Protein AF-G7KEI0-F1 (afdb_monomer)

Nearest PDB structure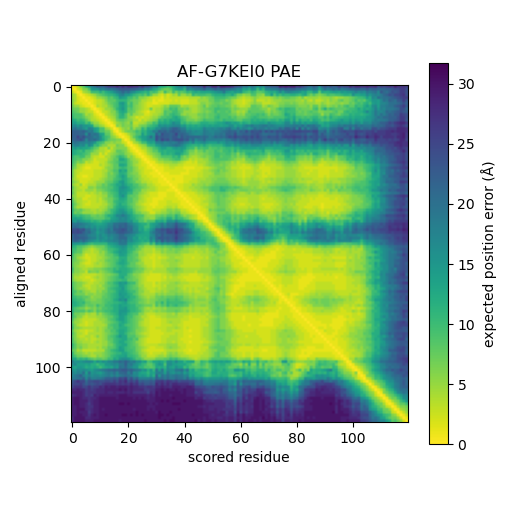s (foldseek):
  1vz3-assembly1_A  TM=4.239E-01  e=2.512E+00  Sus scrofa
  5d06-assembly2_B  TM=6.527E-01  e=6.065E+00  Nakaseomyces glabratus CBS 138
  1ozb-assembly1_A  TM=4.074E-01  e=6.065E+00  Haemophilus influenzae
  1o6g-assembly1_A  TM=4.279E-01  e=2.964E+00  Sus scrofa

Foldseek 3Di:
DQQKDKDKDWDWDWDQDPPRDTDIDTWIWIWMARPVVRDIFTATADCVLVPCVVPPQWDWDFDQDPNFTKIWIQRNVFCWIWIWTAPDTNYNVRTDTDDIDDPPPPPPPPPPDPPPDPDD

Organism: Medicago truncatula (NCBI:txid3880)

Secondary structure (DSSP, 8-state):
--SEEEEEEEEEEEEEPSSS-EEEEEEEEEEEEETTTTEEEEEEPPGGGGGGTTSTTEEEEEEEETTEEEEEEEETTTTEEEEEEESSTT-GGGEEEEEEE---TT-----------S--

pLDDT: mean 76.64, std 15.08, range [42.53, 93.69]

Mean predicted aligned error: 11.16 Å

Structure (mmCIF, N/CA/C/O backbone):
data_AF-G7KEI0-F1
#
_entry.id   AF-G7KEI0-F1
#
loop_
_atom_site.group_PDB
_atom_site.id
_atom_site.type_symbol
_atom_site.label_atom_id
_atom_site.label_alt_id
_atom_site.label_comp_id
_atom_site.label_asym_id
_atom_site.label_entity_id
_atom_site.label_seq_id
_atom_site.pdbx_PDB_ins_code
_atom_site.Cartn_x
_atom_site.Cartn_y
_atom_site.Cartn_z
_atom_site.occupancy
_atom_site.B_iso_or_equiv
_atom_site.auth_seq_id
_atom_site.auth_comp_id
_atom_site.auth_asym_id
_atom_site.auth_atom_id
_atom_site.pdbx_PDB_model_num
ATOM 1 N N . MET A 1 1 ? -16.281 -5.177 1.896 1.00 55.09 1 MET A N 1
ATOM 2 C CA . MET A 1 1 ? -15.642 -3.855 2.036 1.00 55.09 1 MET A CA 1
ATOM 3 C C . MET A 1 1 ? -15.767 -3.486 3.495 1.00 55.09 1 MET A C 1
ATOM 5 O O . MET A 1 1 ? -16.860 -3.586 4.031 1.00 55.09 1 MET A O 1
ATOM 9 N N . ASP A 1 2 ? -14.642 -3.202 4.127 1.00 67.62 2 ASP A N 1
ATOM 10 C CA . ASP A 1 2 ? -14.426 -2.953 5.561 1.00 67.62 2 ASP A CA 1
ATOM 11 C C . ASP A 1 2 ? -14.950 -1.594 6.054 1.00 67.62 2 ASP A C 1
ATOM 13 O O . ASP A 1 2 ? -14.797 -1.268 7.224 1.00 67.62 2 ASP A O 1
ATOM 17 N N . GLY A 1 3 ? -15.603 -0.814 5.187 1.00 78.75 3 GLY A N 1
ATOM 18 C CA . GLY A 1 3 ? -16.127 0.499 5.554 1.00 78.75 3 GLY A CA 1
ATOM 19 C C . GLY A 1 3 ? -15.027 1.538 5.748 1.00 78.75 3 GLY A C 1
ATOM 20 O O . GLY A 1 3 ? -15.259 2.509 6.457 1.00 78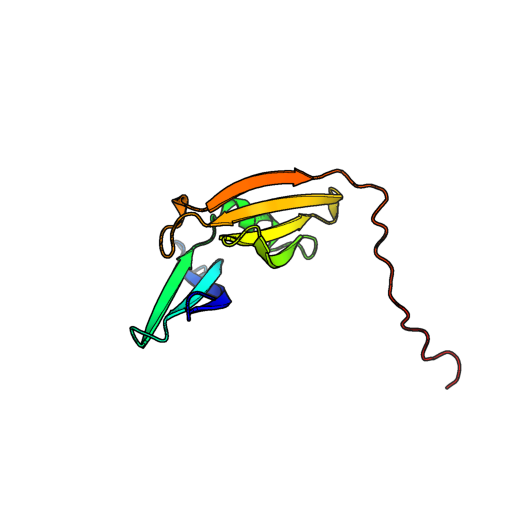.75 3 GLY A O 1
ATOM 21 N N . VAL A 1 4 ? -13.854 1.344 5.133 1.00 83.56 4 VAL A N 1
ATOM 22 C CA . VAL A 1 4 ? -12.728 2.282 5.171 1.00 83.56 4 VAL A CA 1
ATOM 23 C C . VAL A 1 4 ? -12.401 2.732 3.745 1.00 83.56 4 VAL A C 1
ATOM 25 O O . VAL A 1 4 ? -12.363 1.934 2.806 1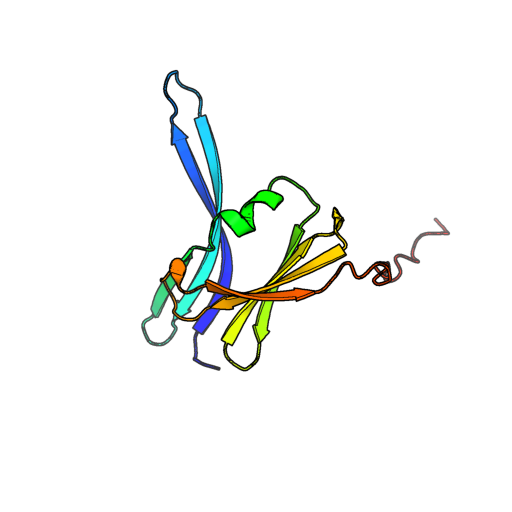.00 83.56 4 VAL A O 1
ATOM 28 N N . SER A 1 5 ? -12.198 4.036 3.555 1.00 87.00 5 SER A N 1
ATOM 29 C CA . SER A 1 5 ? -11.730 4.586 2.274 1.00 87.00 5 SER A CA 1
ATOM 30 C C . SER A 1 5 ? -10.228 4.805 2.325 1.00 87.00 5 SER A C 1
ATOM 32 O O . SER A 1 5 ? -9.733 5.381 3.288 1.00 87.00 5 SER A O 1
ATOM 34 N N . HIS A 1 6 ? -9.513 4.402 1.273 1.00 88.25 6 HIS A N 1
ATOM 35 C CA . HIS A 1 6 ? -8.054 4.474 1.214 1.00 88.25 6 HIS A CA 1
ATOM 36 C C . HIS A 1 6 ? -7.574 5.237 -0.017 1.00 88.25 6 HIS A C 1
ATOM 38 O O . HIS A 1 6 ? -8.019 4.982 -1.138 1.00 88.25 6 HIS A O 1
ATOM 44 N N . TRP A 1 7 ? -6.608 6.127 0.172 1.00 89.00 7 TRP A N 1
ATOM 45 C CA . TRP A 1 7 ? -5.897 6.794 -0.910 1.00 89.00 7 TRP A CA 1
ATOM 46 C C . TRP A 1 7 ? -4.440 7.018 -0.525 1.00 89.00 7 TRP A C 1
ATOM 48 O O . TRP A 1 7 ? -4.046 7.010 0.637 1.00 89.00 7 TRP A O 1
ATOM 58 N N . TRP A 1 8 ? -3.605 7.206 -1.531 1.00 84.12 8 TRP A N 1
ATOM 59 C CA . TRP A 1 8 ? -2.202 7.528 -1.340 1.00 84.12 8 TRP A CA 1
ATOM 60 C C . TRP A 1 8 ? -2.030 9.045 -1.247 1.00 84.12 8 TRP A C 1
ATOM 62 O O . TRP A 1 8 ? -2.733 9.805 -1.915 1.00 84.12 8 TRP A O 1
ATOM 72 N N . TRP A 1 9 ? -1.098 9.482 -0.407 1.00 82.19 9 TRP A N 1
ATOM 73 C CA . TRP A 1 9 ? -0.796 10.888 -0.161 1.00 82.19 9 TRP A CA 1
ATOM 74 C C . TRP A 1 9 ? 0.718 11.103 -0.073 1.00 82.19 9 TRP A C 1
ATOM 76 O O . TRP A 1 9 ? 1.456 10.224 0.379 1.00 82.19 9 TRP A O 1
ATOM 86 N N . TRP A 1 10 ? 1.177 12.276 -0.508 1.00 78.38 10 TRP A N 1
ATOM 87 C CA . TRP A 1 10 ? 2.559 12.715 -0.335 1.00 78.38 10 TRP A CA 1
ATOM 88 C C . TRP A 1 10 ? 2.700 13.496 0.969 1.00 78.38 10 TRP A C 1
ATOM 90 O O . TRP A 1 10 ? 2.276 14.644 1.064 1.00 78.38 10 TRP A O 1
ATOM 100 N N . ASP A 1 11 ? 3.333 12.884 1.961 1.00 78.31 11 ASP A N 1
ATOM 101 C CA . ASP A 1 11 ? 3.777 13.572 3.167 1.00 78.31 11 ASP A CA 1
ATOM 102 C C . ASP A 1 11 ? 5.083 14.324 2.870 1.00 78.31 11 ASP A C 1
ATOM 104 O O . ASP A 1 11 ? 6.119 13.721 2.569 1.00 78.31 11 ASP A O 1
ATOM 108 N N . ILE A 1 12 ? 5.016 15.655 2.896 1.00 77.00 12 ILE A N 1
ATOM 109 C CA . ILE A 1 12 ? 6.139 16.548 2.603 1.00 77.00 12 ILE A CA 1
ATOM 110 C C . ILE A 1 12 ? 6.658 17.085 3.930 1.00 77.00 12 ILE A C 1
ATOM 112 O O . ILE A 1 12 ? 6.004 17.909 4.568 1.00 77.00 12 ILE A O 1
ATOM 116 N N . LYS A 1 13 ? 7.860 16.659 4.330 1.00 75.25 13 LYS A N 1
ATOM 117 C CA . LYS A 1 13 ? 8.517 17.175 5.537 1.00 75.25 13 LYS A CA 1
ATOM 118 C C . LYS A 1 13 ? 9.687 18.068 5.162 1.00 75.25 13 LYS A C 1
ATOM 120 O O . LYS A 1 13 ? 10.622 17.629 4.488 1.00 75.25 13 LYS A O 1
ATOM 125 N N . GLU A 1 14 ? 9.632 19.312 5.625 1.00 72.25 14 GLU A N 1
ATOM 126 C CA . GLU A 1 14 ? 10.768 20.227 5.607 1.00 72.25 14 GLU A CA 1
ATOM 127 C C . GLU A 1 14 ? 11.759 19.808 6.698 1.00 72.25 14 GLU A C 1
ATOM 129 O O . GLU A 1 14 ? 11.433 19.774 7.884 1.00 72.25 14 GLU A O 1
ATOM 134 N N . THR A 1 15 ? 12.978 19.476 6.293 1.00 66.88 15 THR A N 1
ATOM 135 C CA . THR A 1 15 ? 14.090 19.189 7.193 1.00 66.88 15 THR A CA 1
ATOM 136 C C . THR A 1 15 ? 15.131 20.294 7.064 1.00 66.88 15 THR A C 1
ATOM 138 O O . THR A 1 15 ? 15.740 20.488 6.006 1.00 66.88 15 THR A O 1
ATOM 141 N N . ASN A 1 16 ? 15.345 21.030 8.156 1.00 68.06 16 ASN A N 1
ATOM 142 C CA . ASN A 1 16 ? 16.422 22.010 8.252 1.00 68.06 16 ASN A CA 1
ATOM 143 C C . ASN A 1 16 ? 17.744 21.277 8.490 1.00 68.06 16 ASN A C 1
ATOM 145 O O . ASN A 1 16 ? 17.896 20.574 9.489 1.00 68.06 16 ASN A O 1
ATOM 149 N N . THR A 1 17 ? 18.696 21.435 7.573 1.00 66.94 17 THR A N 1
ATOM 150 C CA . THR A 1 17 ? 20.065 20.929 7.750 1.00 66.94 17 THR A CA 1
ATOM 151 C C . THR A 1 17 ? 20.964 22.017 8.342 1.00 66.94 17 THR A C 1
ATOM 153 O O . THR A 1 17 ? 20.645 23.208 8.272 1.00 66.94 17 THR A O 1
ATOM 156 N N . TRP A 1 18 ? 22.075 21.623 8.974 1.00 66.56 18 TRP A N 1
ATOM 157 C CA . TRP A 1 18 ? 23.084 22.572 9.460 1.00 66.56 18 TRP A CA 1
ATOM 158 C C . TRP A 1 18 ? 23.529 23.480 8.299 1.00 66.56 18 TRP A C 1
ATOM 160 O O . TRP A 1 18 ? 23.748 22.992 7.192 1.00 66.56 18 TRP A O 1
ATOM 170 N N . CYS A 1 19 ? 23.643 24.787 8.555 1.00 68.50 19 CYS A N 1
ATOM 171 C CA . CYS A 1 19 ? 23.908 25.844 7.562 1.00 68.50 19 CYS A CA 1
ATOM 172 C C . CYS A 1 19 ? 22.717 26.251 6.659 1.00 68.50 19 CYS A C 1
ATOM 174 O O . CYS A 1 19 ? 22.899 26.405 5.456 1.00 68.50 19 CYS A O 1
ATOM 176 N N . TRP A 1 20 ? 21.520 26.479 7.223 1.00 66.25 20 TRP A N 1
ATOM 177 C CA . TRP A 1 20 ? 20.369 27.154 6.568 1.00 66.25 20 TRP A CA 1
ATOM 178 C C . TRP A 1 20 ? 19.879 26.562 5.231 1.00 66.25 20 TRP A C 1
ATOM 180 O O . TRP A 1 20 ? 19.050 27.169 4.552 1.00 66.25 20 TRP A O 1
ATOM 190 N N . ASN A 1 21 ? 20.321 25.360 4.865 1.00 71.50 21 ASN A N 1
ATOM 191 C CA . ASN A 1 21 ? 19.813 24.656 3.698 1.00 71.50 21 ASN A CA 1
ATOM 192 C C . ASN A 1 21 ? 18.541 23.892 4.076 1.00 71.50 21 ASN A C 1
ATOM 194 O O . ASN A 1 21 ? 18.560 22.949 4.879 1.00 71.50 21 ASN A O 1
ATOM 198 N N . LYS A 1 22 ? 17.425 24.303 3.469 1.00 72.25 22 LYS A N 1
ATOM 199 C CA . LYS A 1 22 ? 16.153 23.583 3.532 1.00 72.25 22 LYS A CA 1
ATOM 200 C C . LYS A 1 22 ? 16.211 22.385 2.595 1.00 72.25 22 LYS A C 1
ATOM 202 O O . LYS A 1 22 ? 16.521 22.526 1.414 1.00 72.25 22 LYS A O 1
ATOM 207 N N . THR A 1 23 ? 15.891 21.208 3.115 1.00 68.31 23 THR A N 1
ATOM 208 C CA . THR A 1 23 ? 15.709 19.995 2.313 1.00 68.31 23 THR A CA 1
ATOM 209 C C . THR A 1 23 ? 14.279 19.512 2.489 1.00 68.31 23 THR A C 1
ATOM 211 O O . THR A 1 23 ? 13.739 19.573 3.589 1.00 68.31 23 THR A O 1
ATOM 214 N N . TYR A 1 24 ? 13.646 19.063 1.408 1.00 68.06 24 TYR A N 1
ATOM 215 C CA . TYR A 1 24 ? 12.309 18.482 1.468 1.00 68.06 24 TYR A CA 1
ATOM 216 C C . TYR A 1 24 ? 12.423 16.977 1.297 1.00 68.06 24 TYR A C 1
ATOM 218 O O . TYR A 1 24 ? 12.994 16.490 0.315 1.00 68.06 24 TYR A O 1
ATOM 226 N N . THR A 1 25 ? 11.883 16.243 2.263 1.00 68.31 25 THR A N 1
ATOM 227 C CA . THR A 1 25 ? 11.675 14.804 2.131 1.00 68.31 25 THR A CA 1
ATOM 228 C C . THR A 1 25 ? 10.234 14.573 1.716 1.00 68.31 25 THR A C 1
ATOM 230 O O . THR A 1 25 ? 9.298 15.045 2.356 1.00 68.31 25 THR A O 1
ATOM 233 N N . TYR A 1 26 ? 10.074 13.876 0.601 1.00 71.56 26 TYR A N 1
ATOM 234 C CA . TYR A 1 26 ? 8.782 13.444 0.102 1.00 71.56 26 TYR A CA 1
ATOM 235 C C . TYR A 1 26 ? 8.637 11.994 0.536 1.00 71.56 26 TYR A C 1
ATOM 237 O O . TYR A 1 26 ? 9.441 11.170 0.105 1.00 71.56 26 TYR A O 1
ATOM 245 N N . ASN A 1 27 ? 7.654 11.669 1.370 1.00 75.25 27 ASN A N 1
ATOM 246 C CA . ASN A 1 27 ? 7.324 10.296 1.748 1.00 75.25 27 ASN A CA 1
ATOM 247 C C . ASN A 1 27 ? 5.923 9.950 1.258 1.00 75.25 27 ASN A C 1
ATOM 249 O O . ASN A 1 27 ? 5.011 10.768 1.322 1.00 75.25 27 ASN A O 1
ATOM 253 N N . ILE A 1 28 ? 5.747 8.735 0.759 1.00 79.00 28 ILE A N 1
ATOM 254 C CA . ILE A 1 28 ? 4.427 8.259 0.354 1.00 79.00 28 ILE A CA 1
ATOM 255 C C . ILE A 1 28 ? 3.793 7.610 1.576 1.00 79.00 28 ILE A C 1
ATOM 257 O O . ILE A 1 28 ? 4.427 6.796 2.249 1.00 79.00 28 ILE A O 1
ATOM 261 N N . CYS A 1 29 ? 2.540 7.944 1.839 1.00 87.69 29 CYS A N 1
ATOM 262 C CA . CYS A 1 29 ? 1.752 7.335 2.898 1.00 87.69 29 CYS A CA 1
ATOM 263 C C . CYS A 1 29 ? 0.421 6.848 2.327 1.00 87.69 29 CYS A C 1
ATOM 265 O O . CYS A 1 29 ? -0.105 7.411 1.363 1.00 87.69 29 CYS A O 1
ATOM 267 N N . LEU A 1 30 ? -0.129 5.803 2.933 1.00 90.88 30 LEU A N 1
ATOM 268 C CA . LEU A 1 30 ? -1.513 5.401 2.738 1.00 90.88 30 LEU A CA 1
ATOM 269 C C . LEU A 1 30 ? -2.360 6.144 3.770 1.00 90.88 30 LEU A C 1
ATOM 271 O O . LEU A 1 30 ? -2.232 5.900 4.968 1.00 90.88 30 LEU A O 1
ATOM 275 N N . SER A 1 31 ? -3.208 7.050 3.307 1.00 90.69 31 SER A N 1
ATOM 276 C CA . SER A 1 31 ? -4.209 7.700 4.140 1.00 90.69 31 SER A CA 1
ATOM 277 C C . SER A 1 31 ? -5.501 6.897 4.061 1.00 90.69 31 SER A C 1
ATOM 279 O O . SER A 1 31 ? -5.955 6.533 2.975 1.00 90.69 31 SER A O 1
ATOM 281 N N . SER A 1 32 ? -6.050 6.574 5.223 1.00 92.06 32 SER A N 1
ATOM 282 C CA . SER A 1 32 ? -7.275 5.799 5.372 1.00 92.06 32 SER A CA 1
ATOM 283 C C . SER A 1 32 ? -8.252 6.582 6.235 1.00 92.06 32 SER A C 1
ATOM 285 O O . SER A 1 32 ? -7.837 7.193 7.218 1.00 92.06 32 SER A O 1
ATOM 287 N N . PHE A 1 33 ? -9.531 6.562 5.883 1.00 91.69 33 PHE A N 1
ATOM 288 C CA . PHE A 1 33 ? -10.595 7.145 6.693 1.00 91.69 33 PHE A CA 1
ATOM 289 C C . PHE A 1 33 ? -11.582 6.062 7.102 1.00 91.69 33 PHE A C 1
ATOM 291 O O . PHE A 1 33 ? -12.236 5.458 6.246 1.00 91.69 33 PHE A O 1
ATOM 298 N N . ASP A 1 34 ? -11.652 5.817 8.406 1.00 91.19 34 ASP A N 1
ATOM 299 C CA . ASP A 1 34 ? -12.589 4.884 9.018 1.00 91.19 34 ASP A CA 1
ATOM 300 C C . ASP A 1 34 ? -13.908 5.609 9.298 1.00 91.19 34 ASP A C 1
ATOM 302 O O . ASP A 1 34 ? -13.958 6.521 10.123 1.00 91.19 34 ASP A O 1
ATOM 306 N N . PHE A 1 35 ? -14.979 5.199 8.615 1.00 87.50 35 PHE A N 1
ATOM 307 C CA . PHE A 1 35 ? -16.305 5.801 8.774 1.00 87.50 35 PHE A CA 1
ATOM 308 C C . PHE A 1 35 ? -17.000 5.396 10.078 1.00 87.50 35 PHE A C 1
ATOM 310 O O . PHE A 1 35 ? -17.926 6.081 10.498 1.00 87.50 35 PHE A O 1
ATOM 317 N N . SER A 1 36 ? -16.579 4.302 10.715 1.00 89.62 36 SER A N 1
ATOM 318 C CA . SER A 1 36 ? -17.170 3.835 11.976 1.00 89.62 36 SER A CA 1
ATOM 319 C C . SER A 1 36 ? -16.661 4.656 13.154 1.00 89.62 36 SER A C 1
ATOM 321 O O . SER A 1 36 ? -17.428 5.020 14.041 1.00 89.62 36 SER A O 1
ATOM 323 N N . ASN A 1 37 ? -15.359 4.948 13.144 1.00 89.50 37 ASN A N 1
ATOM 324 C CA . ASN A 1 37 ? -14.688 5.727 14.183 1.00 89.50 37 ASN A CA 1
ATOM 325 C C . ASN A 1 37 ? -14.490 7.206 13.799 1.00 89.50 37 ASN A C 1
ATOM 327 O O . ASN A 1 37 ? -13.900 7.953 14.575 1.00 89.50 37 ASN A O 1
ATOM 331 N N . GLU A 1 38 ? -14.929 7.610 12.602 1.00 91.94 38 GLU A N 1
ATOM 332 C CA . GLU A 1 38 ? -14.766 8.952 12.019 1.00 91.94 38 GLU A CA 1
ATOM 333 C C . GLU A 1 38 ? -13.332 9.503 12.145 1.00 91.94 38 GLU A C 1
ATOM 335 O O . GLU A 1 38 ? -13.107 10.664 12.493 1.00 91.94 38 GLU A O 1
ATOM 340 N N . SER A 1 39 ? -12.332 8.660 11.879 1.00 91.38 39 SER A N 1
ATOM 341 C CA . SER A 1 39 ? -10.924 8.982 12.143 1.00 91.38 39 SER A CA 1
ATOM 342 C C . SER A 1 39 ? -10.014 8.714 10.948 1.00 91.38 39 SER A C 1
ATOM 344 O O . SER A 1 39 ? -10.272 7.846 10.111 1.00 91.38 39 SER A O 1
ATOM 346 N N . PHE A 1 40 ? -8.929 9.490 10.869 1.00 90.81 40 PHE A N 1
ATOM 347 C CA . PHE A 1 40 ? -7.880 9.313 9.870 1.00 90.81 40 PHE A CA 1
ATOM 348 C C . PHE A 1 40 ? -6.766 8.423 10.408 1.00 90.81 40 PHE A C 1
ATOM 350 O O . PHE A 1 40 ? -6.251 8.650 11.501 1.00 90.81 40 PHE A O 1
ATOM 357 N N . ILE A 1 41 ? -6.334 7.475 9.585 1.00 91.69 41 ILE A N 1
ATOM 358 C CA . ILE A 1 41 ? -5.197 6.599 9.845 1.00 91.69 41 ILE A CA 1
ATOM 359 C C . ILE A 1 41 ? -4.179 6.817 8.731 1.00 91.69 41 ILE A C 1
ATOM 361 O O . ILE A 1 41 ? -4.514 6.734 7.547 1.00 91.69 41 ILE A O 1
ATOM 365 N N . THR A 1 42 ? -2.930 7.105 9.089 1.00 91.56 42 THR A N 1
ATOM 366 C CA . THR A 1 42 ? -1.865 7.352 8.109 1.00 91.56 42 THR A CA 1
ATOM 367 C C . THR A 1 42 ? -0.808 6.278 8.237 1.00 91.56 42 THR A C 1
ATOM 369 O O . THR A 1 42 ? 0.049 6.340 9.102 1.00 91.56 42 THR A O 1
ATOM 372 N N . THR A 1 43 ? -0.822 5.316 7.321 1.00 91.69 43 THR A N 1
ATOM 373 C CA . THR A 1 43 ? 0.173 4.244 7.306 1.00 91.69 43 THR A CA 1
ATOM 374 C C . THR A 1 43 ? 1.377 4.668 6.464 1.00 91.69 43 THR A C 1
ATOM 376 O O . THR A 1 43 ? 1.229 4.859 5.249 1.00 91.69 43 THR A O 1
ATOM 379 N N . PRO A 1 44 ? 2.581 4.816 7.043 1.00 87.19 44 PRO A N 1
ATOM 380 C CA . PRO A 1 44 ? 3.763 5.183 6.272 1.00 87.19 44 PRO A CA 1
ATOM 381 C C . PRO A 1 44 ? 4.161 4.050 5.323 1.00 87.19 44 PRO A C 1
ATOM 383 O O . PRO A 1 44 ? 4.132 2.879 5.705 1.00 87.19 44 PRO A O 1
ATOM 386 N N . ILE A 1 45 ? 4.584 4.378 4.101 1.00 83.25 45 ILE A N 1
ATOM 387 C CA . ILE A 1 45 ? 5.183 3.395 3.191 1.00 83.25 45 ILE A CA 1
ATOM 388 C C . ILE A 1 45 ? 6.707 3.384 3.417 1.00 83.25 45 ILE A C 1
ATOM 390 O O . ILE A 1 45 ? 7.319 4.452 3.532 1.00 83.25 45 ILE A O 1
ATOM 394 N N . PRO A 1 46 ? 7.358 2.209 3.508 1.00 78.81 46 PRO A N 1
ATOM 395 C CA . PRO A 1 46 ? 8.799 2.120 3.712 1.00 78.81 46 PRO A CA 1
ATOM 396 C C . PRO A 1 46 ? 9.624 2.918 2.692 1.00 78.81 46 PRO A C 1
ATOM 398 O O . PRO A 1 46 ? 9.378 2.874 1.493 1.00 78.81 46 PRO A O 1
ATOM 401 N N . SER A 1 47 ? 10.665 3.614 3.146 1.00 72.31 47 SER A N 1
ATOM 402 C CA . SER A 1 47 ? 11.455 4.522 2.299 1.00 72.31 47 SER A CA 1
ATOM 403 C C . SER A 1 47 ? 12.259 3.825 1.197 1.00 72.31 47 SER A C 1
ATOM 405 O O . SER A 1 47 ? 12.518 4.444 0.174 1.00 72.31 47 SER A O 1
ATOM 407 N N . TYR A 1 48 ? 12.597 2.539 1.332 1.00 68.06 48 TYR A N 1
ATOM 408 C CA . TYR A 1 48 ? 13.268 1.777 0.265 1.00 68.06 48 TYR A CA 1
ATOM 409 C C . TYR A 1 48 ? 12.375 1.561 -0.977 1.00 68.06 48 TYR A C 1
ATOM 411 O O . TYR A 1 48 ? 12.853 1.182 -2.041 1.00 68.06 48 TYR A O 1
ATOM 419 N N . ILE A 1 49 ? 11.066 1.806 -0.857 1.00 65.38 49 ILE A N 1
ATOM 420 C CA . ILE A 1 49 ? 10.106 1.843 -1.976 1.00 65.38 49 ILE A CA 1
ATOM 421 C C 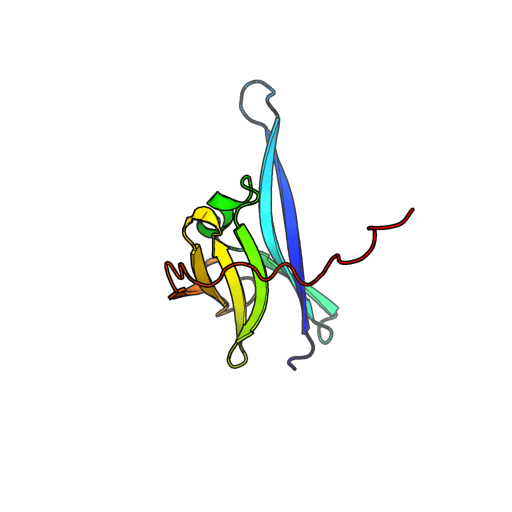. ILE A 1 49 ? 10.162 3.200 -2.697 1.00 65.38 49 ILE A C 1
ATOM 423 O O . ILE A 1 49 ? 9.790 3.322 -3.864 1.00 65.38 49 ILE A O 1
ATOM 427 N N . ASN A 1 50 ? 10.649 4.225 -2.000 1.00 58.34 50 ASN A N 1
ATOM 428 C CA . ASN A 1 50 ? 10.649 5.619 -2.412 1.00 58.34 50 ASN A CA 1
ATOM 429 C C . ASN A 1 50 ? 11.924 6.043 -3.162 1.00 58.34 50 ASN A C 1
ATOM 431 O O . ASN A 1 50 ? 11.971 7.155 -3.686 1.00 58.34 50 ASN A O 1
ATOM 435 N N . ASP A 1 51 ? 12.929 5.168 -3.280 1.00 54.56 51 ASP A N 1
ATOM 436 C CA . ASP A 1 51 ? 14.181 5.461 -4.004 1.00 54.56 51 ASP A CA 1
ATOM 437 C C . ASP A 1 51 ? 13.952 5.856 -5.473 1.00 54.56 51 ASP A C 1
ATOM 439 O O . ASP A 1 51 ? 14.782 6.526 -6.081 1.00 54.56 51 ASP A O 1
ATOM 443 N N . GLY A 1 52 ? 12.795 5.508 -6.041 1.00 51.78 52 GLY A N 1
ATOM 444 C CA . GLY A 1 52 ? 12.412 5.893 -7.396 1.00 51.78 52 GLY A CA 1
ATOM 445 C C . GLY A 1 52 ? 11.540 7.140 -7.503 1.00 51.78 52 GLY A C 1
ATOM 446 O O . GLY A 1 52 ? 11.128 7.463 -8.604 1.00 51.78 52 GLY A O 1
ATOM 447 N N . ALA A 1 53 ? 11.192 7.839 -6.421 1.00 50.03 53 ALA A N 1
ATOM 448 C CA . ALA A 1 53 ? 10.228 8.937 -6.514 1.00 50.03 53 ALA A CA 1
ATOM 449 C C . ALA A 1 53 ? 10.742 10.222 -7.161 1.00 50.03 53 ALA A C 1
ATOM 451 O O . ALA A 1 53 ? 9.932 11.028 -7.615 1.00 50.03 53 ALA A O 1
ATOM 452 N N . LYS A 1 54 ? 12.062 10.406 -7.206 1.00 52.59 54 LYS A N 1
ATOM 453 C CA . LYS A 1 54 ? 12.678 11.489 -7.980 1.00 52.59 54 LYS A CA 1
ATOM 454 C C . LYS A 1 54 ? 12.745 11.166 -9.472 1.00 52.59 54 LYS A C 1
ATOM 456 O O . LYS A 1 54 ? 12.865 12.082 -10.277 1.00 52.59 54 LYS A O 1
ATOM 461 N N . ASP A 1 55 ? 12.624 9.892 -9.831 1.00 55.12 55 ASP A N 1
ATOM 462 C CA . ASP A 1 55 ? 12.616 9.443 -11.211 1.00 55.12 55 ASP A CA 1
ATOM 463 C C . ASP A 1 55 ? 11.169 9.226 -11.670 1.00 55.12 55 ASP A C 1
ATOM 465 O O . ASP A 1 55 ? 10.412 8.451 -11.087 1.00 55.12 55 ASP A O 1
ATOM 469 N N . ASN A 1 56 ? 10.785 9.818 -12.802 1.00 59.75 56 ASN A N 1
ATOM 470 C CA . ASN A 1 56 ? 9.511 9.551 -13.497 1.00 59.75 56 ASN A CA 1
ATOM 471 C C . ASN A 1 56 ? 9.382 8.092 -14.011 1.00 59.75 56 ASN A C 1
ATOM 473 O O . ASN A 1 56 ? 8.603 7.790 -14.913 1.00 59.75 56 ASN A O 1
ATOM 477 N N . LEU A 1 57 ? 10.184 7.179 -13.461 1.00 67.94 57 LEU A N 1
ATOM 478 C CA . LEU A 1 57 ? 10.396 5.805 -13.881 1.00 67.94 57 LEU A CA 1
ATOM 479 C C . LEU A 1 57 ? 9.698 4.794 -12.961 1.00 67.94 57 LEU A C 1
ATOM 481 O O . LEU A 1 57 ? 9.790 3.595 -13.213 1.00 67.94 57 LEU A O 1
ATOM 485 N N . VAL A 1 58 ? 9.001 5.240 -11.907 1.00 77.12 58 VAL A N 1
ATOM 486 C CA . VAL A 1 58 ? 8.219 4.352 -11.031 1.00 77.12 58 VAL A CA 1
ATOM 487 C C . VAL A 1 58 ? 6.748 4.754 -11.016 1.00 77.12 58 VAL A C 1
ATOM 489 O O . VAL A 1 58 ? 6.365 5.724 -10.362 1.00 77.12 58 VAL A O 1
ATOM 492 N N . LYS A 1 59 ? 5.905 3.979 -11.710 1.00 80.56 59 LYS A N 1
ATOM 493 C CA . LYS A 1 59 ? 4.438 4.112 -11.634 1.00 80.56 59 LYS A CA 1
ATOM 494 C C . LYS A 1 59 ? 3.912 3.353 -10.422 1.00 80.56 59 LYS A C 1
ATOM 496 O O . LYS A 1 59 ? 4.441 2.299 -10.076 1.00 80.56 59 LYS A O 1
ATOM 501 N N . ARG A 1 60 ? 2.882 3.891 -9.772 1.00 82.00 60 ARG A N 1
ATOM 502 C CA . ARG A 1 60 ? 2.361 3.378 -8.501 1.00 82.00 60 ARG A CA 1
ATOM 503 C C . ARG A 1 60 ? 0.867 3.166 -8.605 1.00 82.00 60 ARG A C 1
ATOM 505 O O . ARG A 1 60 ? 0.160 4.038 -9.102 1.00 82.00 60 ARG A O 1
ATOM 512 N N . HIS A 1 61 ? 0.405 2.027 -8.116 1.00 87.06 61 HIS A N 1
ATOM 513 C CA . HIS A 1 61 ? -1.009 1.688 -8.092 1.00 87.06 61 HIS A CA 1
ATOM 514 C C . HIS A 1 61 ? -1.372 1.135 -6.717 1.00 87.06 61 HIS A C 1
ATOM 516 O O . HIS A 1 61 ? -0.754 0.180 -6.246 1.00 87.06 61 HIS A O 1
ATOM 522 N N . LEU A 1 62 ? -2.377 1.744 -6.090 1.00 90.12 62 LEU A N 1
ATOM 523 C CA . LEU A 1 62 ? -3.049 1.195 -4.919 1.00 90.12 62 LEU A CA 1
ATOM 524 C C . LEU A 1 62 ? -4.146 0.250 -5.412 1.00 90.12 62 LEU A C 1
ATOM 526 O O . LEU A 1 62 ? -4.936 0.623 -6.278 1.00 90.12 62 LEU A O 1
ATOM 530 N N . MET A 1 63 ? -4.179 -0.970 -4.892 1.00 90.81 63 MET A N 1
ATOM 531 C CA . MET A 1 63 ? -5.150 -1.983 -5.298 1.00 90.81 63 MET A CA 1
ATOM 532 C C . MET A 1 63 ? -5.522 -2.886 -4.125 1.00 90.81 63 MET A C 1
ATOM 534 O O . MET A 1 63 ? -4.823 -2.934 -3.117 1.00 90.81 63 MET A O 1
ATOM 538 N N . VAL A 1 64 ? -6.613 -3.631 -4.272 1.00 90.94 64 VAL A N 1
ATOM 539 C CA . VAL A 1 64 ? -6.972 -4.710 -3.348 1.00 90.94 64 VAL A CA 1
ATOM 540 C C . VAL A 1 64 ? -6.521 -6.028 -3.967 1.00 90.94 64 VAL A C 1
ATOM 542 O O . VAL A 1 64 ? -6.917 -6.350 -5.086 1.00 90.94 64 VAL A O 1
ATOM 545 N N . LEU A 1 65 ? -5.695 -6.789 -3.251 1.00 91.12 65 LEU A N 1
ATOM 546 C CA . LEU A 1 65 ? -5.198 -8.0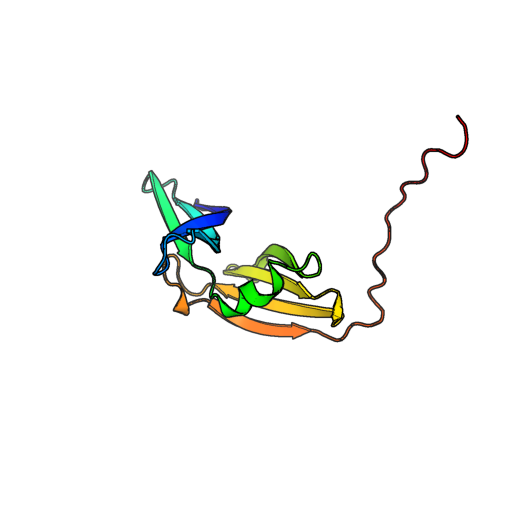94 -3.680 1.00 91.12 65 LEU A CA 1
ATOM 547 C C . LEU A 1 65 ? -5.549 -9.140 -2.625 1.00 91.12 65 LEU A C 1
ATOM 549 O O . LEU A 1 65 ? -5.082 -9.068 -1.494 1.00 91.12 65 LEU A O 1
ATOM 553 N N . ASN A 1 66 ? -6.375 -10.115 -3.009 1.00 90.94 66 ASN A N 1
ATOM 554 C CA . ASN A 1 66 ? -6.835 -11.193 -2.129 1.00 90.94 66 ASN A CA 1
ATOM 555 C C . ASN A 1 66 ? -7.419 -10.701 -0.785 1.00 90.94 66 ASN A C 1
ATOM 557 O O . ASN A 1 66 ? -7.161 -11.275 0.267 1.00 90.94 66 ASN A O 1
ATOM 561 N N . GLY A 1 67 ? -8.180 -9.603 -0.821 1.00 89.00 67 GLY A N 1
ATOM 562 C CA . GLY A 1 67 ? -8.790 -9.004 0.371 1.00 89.00 67 GLY A CA 1
ATOM 563 C C . GLY A 1 67 ? -7.854 -8.130 1.210 1.00 89.00 67 GLY A C 1
ATOM 564 O O . GLY A 1 67 ? -8.321 -7.521 2.165 1.00 89.00 67 GLY A O 1
ATOM 565 N N . SER A 1 68 ? -6.576 -8.012 0.847 1.00 91.06 68 SER A N 1
ATOM 566 C CA . SER A 1 68 ? -5.624 -7.121 1.512 1.00 91.06 68 SER A CA 1
ATOM 567 C C . SER A 1 68 ? -5.344 -5.874 0.677 1.00 91.06 68 SER A C 1
ATOM 569 O O . SER A 1 68 ? -5.398 -5.901 -0.556 1.00 91.06 68 SER A O 1
ATOM 571 N N . ILE A 1 69 ? -4.993 -4.777 1.347 1.00 92.94 69 ILE A N 1
ATOM 572 C CA . ILE A 1 69 ? -4.510 -3.569 0.678 1.00 92.94 69 ILE A CA 1
ATOM 573 C C . ILE A 1 69 ? -3.116 -3.855 0.131 1.00 92.94 69 ILE A C 1
ATOM 575 O O . ILE A 1 69 ? -2.228 -4.311 0.854 1.00 92.94 69 ILE A O 1
ATOM 579 N N . ALA A 1 70 ? -2.923 -3.586 -1.154 1.00 92.12 70 ALA A N 1
ATOM 580 C CA . ALA A 1 70 ? -1.678 -3.835 -1.848 1.00 92.12 70 ALA A CA 1
ATOM 581 C C . ALA A 1 70 ? -1.198 -2.603 -2.611 1.00 92.12 70 ALA A C 1
ATOM 583 O O . ALA A 1 70 ? -1.977 -1.820 -3.157 1.00 92.12 70 ALA A O 1
ATOM 584 N N . PHE A 1 71 ? 0.120 -2.465 -2.681 1.00 89.56 71 PHE A N 1
ATOM 585 C CA . PHE A 1 71 ? 0.796 -1.421 -3.431 1.00 89.56 71 PHE A CA 1
ATOM 586 C C . PHE A 1 71 ? 1.627 -2.058 -4.542 1.00 89.56 71 PHE A C 1
ATOM 588 O O . PHE A 1 71 ? 2.503 -2.883 -4.279 1.00 89.56 71 PHE A O 1
ATOM 595 N N . MET A 1 72 ? 1.354 -1.684 -5.791 1.00 87.81 72 MET A N 1
ATOM 596 C CA . MET A 1 72 ? 2.124 -2.119 -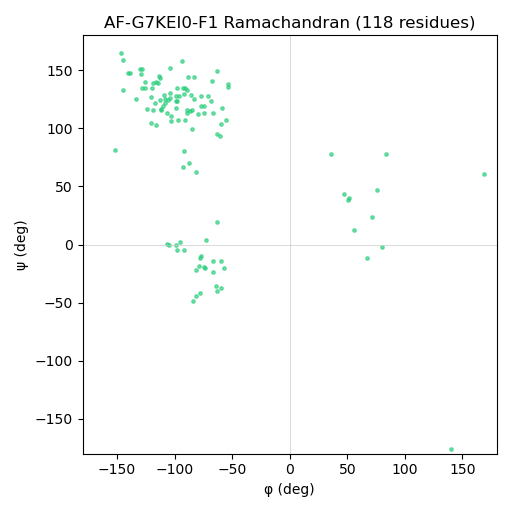6.953 1.00 87.81 72 MET A CA 1
ATOM 597 C C . MET A 1 72 ? 3.033 -0.990 -7.431 1.00 87.81 72 MET A C 1
ATOM 599 O O . MET A 1 72 ? 2.573 0.111 -7.734 1.00 87.81 72 MET A O 1
ATOM 603 N N . LEU A 1 73 ? 4.323 -1.291 -7.541 1.00 85.88 73 LEU A N 1
ATOM 604 C CA . LEU A 1 73 ? 5.351 -0.409 -8.082 1.00 85.88 73 LEU A CA 1
ATOM 605 C C . LEU A 1 73 ? 5.809 -0.970 -9.421 1.00 85.88 73 LEU A C 1
ATOM 607 O O . LEU A 1 73 ? 6.329 -2.080 -9.472 1.00 85.88 73 LEU A O 1
ATOM 611 N N . ASN A 1 74 ? 5.645 -0.210 -10.494 1.00 84.38 74 ASN A N 1
ATOM 612 C CA . ASN A 1 74 ? 6.151 -0.552 -11.817 1.00 84.38 74 ASN A CA 1
ATOM 613 C C . ASN A 1 74 ? 7.405 0.275 -12.101 1.00 84.38 74 ASN A C 1
ATOM 615 O O . ASN A 1 74 ? 7.310 1.476 -12.363 1.00 84.38 74 ASN A O 1
ATOM 619 N N . HIS A 1 75 ? 8.561 -0.381 -12.044 1.00 81.88 75 HIS A N 1
ATOM 620 C CA . HIS A 1 75 ? 9.858 0.187 -12.378 1.00 81.88 75 HIS A CA 1
ATOM 621 C C . HIS A 1 75 ? 10.085 0.073 -13.889 1.00 81.88 75 HIS A C 1
ATOM 623 O O . HIS A 1 75 ? 10.497 -0.971 -14.396 1.00 81.88 75 HIS A O 1
ATOM 629 N N . THR A 1 76 ? 9.844 1.161 -14.620 1.00 78.44 76 THR A N 1
ATOM 630 C CA . THR A 1 76 ? 9.894 1.173 -16.089 1.00 78.44 76 THR A CA 1
ATOM 631 C C . THR A 1 76 ? 11.293 0.885 -16.626 1.00 78.44 76 THR A C 1
ATOM 633 O O . THR A 1 76 ? 11.426 0.179 -17.619 1.00 78.44 76 THR A O 1
ATOM 636 N N . LYS A 1 77 ? 12.341 1.366 -15.940 1.00 77.75 77 LYS A N 1
ATOM 637 C CA . LYS A 1 77 ? 13.748 1.172 -16.333 1.00 77.75 77 LYS A CA 1
ATOM 638 C C . LYS A 1 77 ? 14.172 -0.296 -16.334 1.00 77.75 77 LYS A C 1
ATOM 640 O O . LYS A 1 77 ? 14.932 -0.714 -17.198 1.00 77.75 77 LYS A O 1
ATOM 645 N N . THR A 1 78 ? 13.722 -1.053 -15.340 1.00 79.69 78 THR A N 1
ATOM 646 C CA . THR A 1 78 ? 14.053 -2.475 -15.175 1.00 79.69 78 THR A CA 1
ATOM 647 C C . THR A 1 78 ? 12.957 -3.389 -15.711 1.00 79.69 78 THR A C 1
ATOM 649 O O . THR A 1 78 ? 13.125 -4.603 -15.696 1.00 79.69 78 THR A O 1
ATOM 652 N N . SER A 1 79 ? 11.833 -2.822 -16.160 1.00 81.94 79 SER A N 1
ATOM 653 C CA . SER A 1 79 ? 10.623 -3.554 -16.543 1.00 81.94 79 SER A CA 1
ATOM 654 C C . SER A 1 79 ? 10.180 -4.548 -15.459 1.00 81.94 79 SER A C 1
ATOM 656 O O . SER A 1 79 ? 9.764 -5.667 -15.765 1.00 81.94 79 SER A O 1
ATOM 658 N N . THR A 1 80 ? 10.311 -4.165 -14.183 1.00 83.19 80 THR A N 1
ATOM 659 C CA . THR A 1 80 ? 9.943 -5.003 -13.033 1.00 83.19 80 THR A CA 1
ATOM 660 C C . THR A 1 80 ? 8.768 -4.423 -12.259 1.00 83.19 80 THR A C 1
ATOM 662 O O . THR A 1 80 ? 8.649 -3.212 -12.079 1.00 83.19 80 THR A O 1
ATOM 665 N N . PHE A 1 81 ? 7.926 -5.308 -11.733 1.00 85.06 81 PHE A N 1
ATOM 666 C CA . PHE A 1 81 ? 6.832 -4.970 -10.834 1.00 85.06 81 PHE A CA 1
ATOM 667 C C . PHE A 1 81 ? 7.154 -5.470 -9.435 1.00 85.06 81 PHE A C 1
ATOM 669 O O . PHE A 1 81 ? 7.477 -6.642 -9.251 1.00 85.06 81 PHE A O 1
ATOM 676 N N . HIS A 1 82 ? 7.052 -4.600 -8.439 1.00 87.00 82 HIS A N 1
ATOM 677 C CA . HIS A 1 82 ? 7.056 -5.000 -7.039 1.00 87.00 82 HIS A CA 1
ATOM 678 C C . HIS A 1 82 ? 5.637 -4.918 -6.501 1.00 87.00 82 HIS A C 1
ATOM 680 O O . HIS A 1 82 ? 4.977 -3.894 -6.665 1.00 87.00 82 HIS A O 1
ATOM 686 N N . ILE A 1 83 ? 5.185 -5.981 -5.844 1.00 89.75 83 ILE A N 1
ATOM 687 C CA . ILE A 1 83 ? 3.893 -6.006 -5.157 1.00 89.75 83 ILE A CA 1
ATOM 688 C C . ILE A 1 83 ? 4.166 -6.091 -3.664 1.00 89.75 83 ILE A C 1
ATOM 690 O O . ILE A 1 83 ? 4.864 -7.000 -3.207 1.00 89.75 83 ILE A O 1
ATOM 694 N N . LEU A 1 84 ? 3.615 -5.142 -2.917 1.00 90.38 84 LEU A N 1
ATOM 695 C CA . LEU A 1 84 ? 3.614 -5.139 -1.463 1.00 90.38 84 LEU A CA 1
ATOM 696 C C . LEU A 1 84 ? 2.194 -5.319 -0.953 1.00 90.38 84 LEU A C 1
ATOM 698 O O . LEU A 1 84 ? 1.269 -4.769 -1.542 1.00 90.38 84 LEU A O 1
ATOM 702 N N . ILE A 1 85 ? 2.036 -6.051 0.141 1.00 93.69 85 ILE A N 1
ATOM 703 C CA . ILE A 1 85 ? 0.777 -6.168 0.875 1.00 93.69 85 ILE A CA 1
ATOM 704 C C . ILE A 1 85 ? 0.950 -5.547 2.252 1.00 93.69 85 ILE A C 1
ATOM 706 O O . ILE A 1 85 ? 1.986 -5.727 2.891 1.00 93.69 85 ILE A O 1
ATOM 710 N N . LEU A 1 86 ? -0.071 -4.819 2.691 1.00 93.69 86 LEU A N 1
ATOM 711 C CA . LEU A 1 86 ? -0.163 -4.299 4.041 1.00 93.69 86 LEU A CA 1
ATOM 712 C C . LEU A 1 86 ? -0.709 -5.374 4.985 1.00 93.69 86 LEU A C 1
ATOM 714 O O . LEU A 1 86 ? -1.786 -5.918 4.737 1.00 93.69 86 LEU A O 1
ATOM 718 N N . GLY A 1 87 ? 0.024 -5.661 6.061 1.00 93.38 87 GLY A N 1
ATOM 719 C CA . GLY A 1 87 ? -0.449 -6.543 7.128 1.00 93.38 87 GLY A CA 1
ATOM 720 C C . GLY A 1 87 ? -1.363 -5.833 8.128 1.00 93.38 87 GLY A C 1
ATOM 721 O O . GLY A 1 87 ? -2.404 -6.370 8.492 1.00 93.38 87 GLY A O 1
ATOM 722 N N . GLU A 1 88 ? -0.992 -4.622 8.547 1.00 93.19 88 GLU A N 1
ATOM 723 C CA . GLU A 1 88 ? -1.674 -3.863 9.601 1.00 93.19 88 GLU A CA 1
ATOM 724 C C . GLU A 1 88 ? -1.643 -2.359 9.298 1.00 93.19 88 GLU A C 1
ATOM 726 O O . GLU A 1 88 ? -0.595 -1.813 8.943 1.00 93.19 88 GLU A O 1
ATOM 731 N N . LEU A 1 89 ? -2.791 -1.687 9.434 1.00 91.06 89 LEU A N 1
ATOM 732 C CA . LEU A 1 89 ? -2.897 -0.233 9.282 1.00 91.06 89 LEU A CA 1
ATOM 733 C C . LEU A 1 89 ? -2.075 0.492 10.356 1.00 91.06 89 LEU A C 1
ATOM 735 O O . LEU A 1 89 ? -1.906 -0.003 11.459 1.00 91.06 89 LEU A O 1
ATOM 739 N N . ASP A 1 90 ? -1.567 1.675 10.019 1.00 91.38 90 ASP A N 1
ATOM 740 C CA . ASP A 1 90 ? -0.710 2.530 10.862 1.00 91.38 90 ASP A CA 1
ATOM 741 C C . ASP A 1 90 ? 0.697 1.969 11.165 1.00 91.38 90 ASP A C 1
ATOM 743 O O . ASP A 1 90 ? 1.596 2.703 11.572 1.00 91.38 90 ASP A O 1
ATOM 747 N N . VAL A 1 91 ? 0.953 0.692 10.867 1.00 91.81 91 VAL A N 1
ATOM 748 C CA . VAL A 1 91 ? 2.248 0.042 11.105 1.00 91.81 91 VAL A CA 1
ATOM 749 C C . VAL A 1 91 ? 3.091 0.031 9.831 1.00 91.81 91 VAL A C 1
ATOM 751 O O . VAL A 1 91 ? 2.855 -0.741 8.903 1.00 91.81 91 VAL A O 1
ATOM 754 N N . LYS A 1 92 ? 4.136 0.863 9.784 1.00 89.44 92 LYS A N 1
ATOM 755 C CA . LYS A 1 92 ? 5.054 0.967 8.633 1.00 89.44 92 LYS A CA 1
ATOM 756 C C . LYS A 1 92 ? 5.755 -0.357 8.308 1.00 89.44 92 LYS A C 1
ATOM 758 O O . LYS A 1 92 ? 5.993 -0.672 7.143 1.00 89.44 92 LYS A O 1
ATOM 763 N N . GLU A 1 93 ? 6.125 -1.122 9.323 1.00 90.31 93 GLU A N 1
ATOM 764 C CA . GLU A 1 93 ? 6.873 -2.372 9.182 1.00 90.31 93 GLU A CA 1
ATOM 765 C C . GLU A 1 93 ? 5.986 -3.541 8.726 1.00 90.31 93 GLU A C 1
ATOM 767 O O . GLU A 1 93 ? 6.510 -4.587 8.350 1.00 90.31 93 GLU A O 1
ATOM 772 N 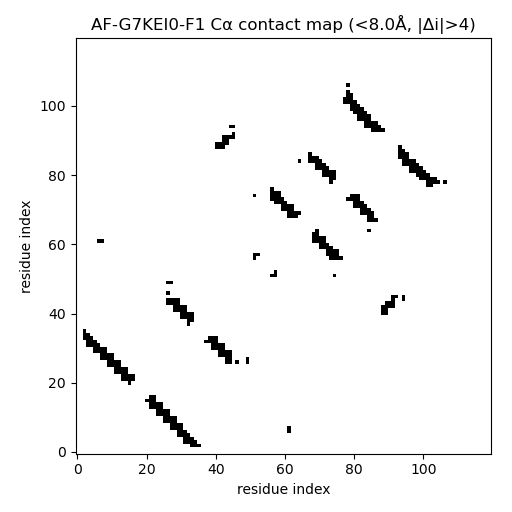N . SER A 1 94 ? 4.658 -3.368 8.703 1.00 92.75 94 SER A N 1
ATOM 773 C CA . SER A 1 94 ? 3.714 -4.415 8.291 1.00 92.75 94 SER A CA 1
ATOM 774 C C . SER A 1 94 ? 3.638 -4.594 6.768 1.00 92.75 94 SER A C 1
ATOM 776 O O . SER A 1 94 ? 3.081 -5.582 6.279 1.00 92.75 94 SER A O 1
ATOM 778 N N . TRP A 1 95 ? 4.212 -3.665 5.996 1.00 92.38 95 TRP A N 1
ATOM 779 C CA . TRP A 1 95 ? 4.339 -3.799 4.550 1.00 92.38 95 TRP A CA 1
ATOM 780 C C . TRP A 1 95 ? 5.285 -4.947 4.194 1.00 92.38 95 TRP A C 1
ATOM 782 O O . TRP A 1 95 ? 6.499 -4.865 4.381 1.00 92.38 95 TRP A O 1
ATOM 792 N N . THR A 1 96 ? 4.731 -5.995 3.592 1.00 91.56 96 THR A N 1
ATOM 793 C CA . THR A 1 96 ? 5.483 -7.170 3.152 1.00 91.56 96 THR A CA 1
ATOM 794 C C . THR A 1 96 ? 5.585 -7.191 1.634 1.00 91.56 96 THR A C 1
ATOM 796 O O . THR A 1 96 ? 4.579 -7.157 0.926 1.00 91.56 96 THR A O 1
ATOM 799 N N . LYS A 1 97 ? 6.810 -7.275 1.107 1.00 89.75 97 LYS A N 1
ATOM 800 C CA . LYS A 1 97 ? 7.046 -7.466 -0.327 1.00 89.75 97 LYS A CA 1
ATOM 801 C C . LYS A 1 97 ? 6.731 -8.915 -0.700 1.00 89.75 97 LYS A C 1
ATOM 803 O O . LYS A 1 97 ? 7.451 -9.816 -0.286 1.00 89.75 97 LYS A O 1
ATOM 808 N N . LEU A 1 98 ? 5.685 -9.131 -1.493 1.00 85.50 98 LEU A N 1
ATOM 809 C CA . LEU A 1 98 ? 5.294 -10.471 -1.932 1.00 85.50 98 LEU A CA 1
ATOM 810 C C . LEU A 1 98 ? 6.072 -10.946 -3.158 1.00 85.50 98 LEU A C 1
ATOM 812 O O . LEU A 1 98 ? 6.570 -12.066 -3.177 1.00 85.50 98 LEU A O 1
ATOM 816 N N . PHE A 1 99 ? 6.155 -10.107 -4.195 1.00 79.94 99 PHE A N 1
ATOM 817 C CA . PHE A 1 99 ? 6.684 -10.523 -5.495 1.00 79.94 99 PHE A CA 1
ATOM 818 C C . PHE A 1 99 ? 7.560 -9.451 -6.137 1.00 79.94 99 PHE A C 1
ATOM 820 O O . PHE A 1 99 ? 7.312 -8.248 -6.007 1.00 79.94 99 PHE A O 1
ATOM 827 N N . ILE A 1 100 ? 8.565 -9.921 -6.877 1.00 77.62 100 ILE A N 1
ATOM 828 C CA . ILE A 1 100 ? 9.223 -9.184 -7.955 1.00 77.62 100 ILE A CA 1
ATOM 829 C C . ILE A 1 100 ? 8.852 -9.910 -9.240 1.00 77.62 100 ILE A C 1
ATOM 831 O O . ILE A 1 100 ? 9.222 -11.066 -9.417 1.00 77.62 100 ILE A O 1
ATOM 835 N N . VAL A 1 101 ? 8.118 -9.249 -10.125 1.00 78.00 101 VAL A N 1
ATOM 836 C CA . VAL A 1 101 ? 7.757 -9.799 -11.431 1.00 78.00 101 VAL A CA 1
ATOM 837 C C . VAL A 1 101 ? 8.589 -9.082 -12.489 1.00 78.00 101 VAL A C 1
ATOM 839 O O . VAL A 1 101 ? 8.412 -7.884 -12.684 1.00 78.00 101 VAL A O 1
ATOM 842 N N . GLY A 1 102 ? 9.504 -9.783 -13.160 1.00 76.38 102 GLY A N 1
ATOM 843 C CA . GLY A 1 102 ? 10.256 -9.257 -14.306 1.00 76.38 102 GLY A CA 1
ATOM 844 C C . GLY A 1 102 ? 11.738 -9.657 -14.338 1.00 76.38 102 GLY A C 1
ATOM 845 O O . GLY A 1 102 ? 12.169 -10.430 -13.481 1.00 76.38 102 GLY A O 1
ATOM 846 N N . PRO A 1 103 ? 12.514 -9.135 -15.312 1.00 70.00 103 PRO A N 1
ATOM 847 C CA . PRO A 1 103 ? 12.129 -8.128 -16.311 1.00 70.00 103 PRO A CA 1
ATOM 848 C C . PRO A 1 103 ? 11.105 -8.649 -17.329 1.00 70.00 103 PRO A C 1
ATOM 850 O O . PRO A 1 103 ? 11.336 -9.645 -18.012 1.00 70.00 103 PRO A O 1
ATOM 853 N N . LEU A 1 104 ? 9.962 -7.975 -17.450 1.00 71.88 104 LEU A N 1
ATOM 854 C CA . LEU A 1 104 ? 8.963 -8.276 -18.475 1.00 71.88 104 LEU A CA 1
ATOM 855 C C . LEU A 1 104 ? 9.235 -7.413 -19.709 1.00 71.88 104 LEU A C 1
ATOM 857 O O . LEU A 1 104 ? 8.591 -6.390 -19.923 1.00 71.88 104 LEU A O 1
ATOM 861 N N . HIS A 1 105 ? 10.200 -7.839 -20.526 1.00 63.62 105 HIS A N 1
ATOM 862 C CA . HIS A 1 105 ? 10.637 -7.126 -21.735 1.00 63.62 105 HIS A CA 1
ATOM 863 C C . HIS A 1 105 ? 9.536 -6.919 -22.795 1.00 63.62 105 HIS A C 1
ATOM 865 O O . HIS A 1 105 ? 9.723 -6.121 -23.705 1.00 63.62 105 HIS A O 1
ATOM 871 N N . TYR A 1 106 ? 8.401 -7.621 -22.685 1.00 59.00 106 TYR A N 1
ATOM 872 C CA . TYR A 1 106 ? 7.328 -7.631 -23.688 1.00 59.00 106 TYR A CA 1
ATOM 873 C C . TYR A 1 106 ? 6.068 -6.849 -23.294 1.00 59.00 106 TYR A C 1
ATOM 875 O O . TYR A 1 106 ? 5.113 -6.796 -24.066 1.00 59.00 106 TYR A O 1
ATOM 883 N N . LEU A 1 107 ? 6.041 -6.221 -22.114 1.00 58.28 107 LEU A N 1
ATOM 884 C CA . LEU A 1 107 ? 4.998 -5.246 -21.783 1.00 58.28 107 LEU A CA 1
ATOM 885 C C . LEU A 1 107 ? 5.374 -3.899 -22.405 1.00 58.28 107 LEU A C 1
ATOM 887 O O . LEU A 1 107 ? 5.635 -2.913 -21.715 1.00 58.28 107 LEU A O 1
ATOM 891 N N . GLU A 1 108 ? 5.446 -3.885 -23.735 1.00 51.50 108 GLU A N 1
ATOM 892 C CA . GLU A 1 108 ? 5.451 -2.652 -24.500 1.00 51.50 108 GLU A CA 1
ATOM 893 C C . GLU A 1 108 ? 4.151 -1.929 -24.155 1.00 51.50 108 GLU A C 1
ATOM 895 O O . GLU A 1 108 ? 3.050 -2.458 -24.310 1.00 51.50 108 GLU A O 1
ATOM 900 N N . TYR A 1 109 ? 4.294 -0.751 -23.556 1.00 55.16 109 TYR A N 1
ATOM 901 C CA . TYR A 1 109 ? 3.180 0.084 -23.153 1.00 55.16 109 TYR A CA 1
ATOM 902 C C . TYR A 1 109 ? 2.319 0.313 -24.394 1.00 55.16 109 TYR A C 1
ATOM 904 O O . TYR A 1 109 ? 2.736 1.057 -25.283 1.00 55.16 109 TYR A O 1
ATOM 912 N N . SER A 1 110 ? 1.144 -0.322 -24.486 1.00 46.84 110 SER A N 1
ATOM 913 C CA . SER A 1 110 ? 0.194 0.048 -25.524 1.00 46.84 110 SER A CA 1
ATOM 914 C C . SER A 1 110 ? -0.121 1.516 -25.276 1.00 46.84 110 SER A C 1
ATOM 916 O O . SER A 1 110 ? -0.831 1.863 -24.330 1.00 46.84 110 SER A O 1
ATOM 918 N N . LYS A 1 111 ? 0.456 2.398 -26.090 1.00 46.56 111 LYS A N 1
ATOM 919 C CA . LYS A 1 111 ? -0.081 3.733 -26.286 1.00 46.56 111 LYS A CA 1
ATOM 920 C C . LYS A 1 111 ? -1.476 3.488 -26.840 1.00 46.56 111 LYS A C 1
ATOM 922 O O . LYS A 1 111 ? -1.634 3.231 -28.029 1.00 46.56 111 LYS A O 1
ATOM 927 N N . SER A 1 112 ? -2.475 3.444 -25.969 1.00 45.38 112 SER A N 1
ATOM 928 C CA . SER A 1 112 ? -3.862 3.477 -26.390 1.00 45.38 112 SER A CA 1
ATOM 929 C C . SER A 1 112 ? -4.067 4.829 -27.064 1.00 45.38 112 SER A C 1
ATOM 931 O O . SER A 1 112 ? -4.224 5.836 -26.386 1.00 45.38 112 SER A O 1
ATOM 933 N N . LEU A 1 113 ? -3.939 4.824 -28.392 1.00 46.91 113 LEU A N 1
ATOM 934 C CA . LEU A 1 113 ? -4.652 5.667 -29.345 1.00 46.91 113 LEU A CA 1
ATOM 935 C C . LEU A 1 113 ? -4.934 7.102 -28.865 1.00 46.91 113 LEU A C 1
ATOM 937 O O . LEU A 1 113 ? -6.075 7.450 -28.589 1.00 46.91 113 LEU A O 1
ATOM 941 N N . GLU A 1 114 ? -3.928 7.972 -28.914 1.00 42.53 114 GLU A N 1
ATOM 942 C CA . GLU A 1 114 ? -4.183 9.342 -29.376 1.00 42.53 114 GLU A CA 1
ATOM 943 C C . GLU A 1 114 ? -4.035 9.344 -30.900 1.00 42.53 114 GLU A C 1
ATOM 945 O O . GLU A 1 114 ? -3.068 9.831 -31.477 1.00 42.53 114 GLU A O 1
ATOM 950 N N . ALA A 1 115 ? -5.002 8.709 -31.561 1.00 45.25 115 ALA A N 1
ATOM 951 C CA . ALA A 1 115 ? -5.281 8.921 -32.970 1.00 45.25 115 ALA A CA 1
ATOM 952 C C . ALA A 1 115 ? -6.362 10.002 -33.074 1.00 45.25 115 ALA A C 1
ATOM 954 O O . ALA A 1 115 ? -7.484 9.707 -33.451 1.00 45.25 115 ALA A O 1
ATOM 955 N N . HIS A 1 116 ? -6.040 11.240 -32.693 1.00 48.38 116 HIS A N 1
ATOM 956 C CA . HIS A 1 116 ? -6.844 12.421 -33.020 1.00 48.38 116 HIS A CA 1
ATOM 957 C C . HIS A 1 116 ? -5.942 13.658 -33.095 1.00 48.38 116 HIS A C 1
ATOM 959 O O . HIS A 1 116 ? -5.803 14.402 -32.131 1.00 48.38 116 HIS A O 1
ATOM 965 N N . SER A 1 117 ? -5.273 13.822 -34.238 1.00 44.97 117 SER A N 1
ATOM 966 C CA . SER A 1 117 ? -5.040 15.109 -34.935 1.00 44.97 117 SER A CA 1
ATOM 967 C C . SER A 1 117 ? -3.998 14.925 -36.049 1.00 44.97 117 SER A C 1
ATOM 969 O O . SER A 1 117 ? -2.925 15.516 -36.071 1.00 44.97 117 SER A O 1
ATOM 971 N N . LEU A 1 118 ? -4.317 14.056 -37.008 1.00 45.16 118 LEU A N 1
ATOM 972 C CA . LEU A 1 118 ? -3.985 14.354 -38.398 1.00 45.16 118 LEU A CA 1
ATOM 973 C C . LEU A 1 118 ? -5.276 14.947 -38.963 1.00 45.16 118 LEU A C 1
ATOM 975 O O . LEU A 1 118 ? -6.320 14.322 -38.786 1.00 45.16 118 LEU A O 1
ATOM 979 N N . TRP A 1 119 ? -5.168 16.128 -39.575 1.00 47.06 119 TRP A N 1
ATOM 980 C CA . TRP A 1 119 ? -6.232 17.067 -39.974 1.00 47.06 119 TRP A CA 1
ATOM 981 C C . TRP A 1 119 ? -6.706 18.010 -38.855 1.00 47.06 119 TRP A C 1
ATOM 983 O O . TRP A 1 119 ? -7.741 17.777 -38.241 1.00 47.06 119 TRP A O 1
ATOM 993 N N . ASP A 1 120 ? -5.904 19.047 -38.594 1.00 49.00 120 ASP A N 1
ATOM 994 C CA . ASP A 1 120 ? -6.302 20.462 -38.716 1.00 49.00 120 ASP A CA 1
ATOM 995 C C . ASP A 1 120 ? -5.053 21.321 -38.990 1.00 49.00 120 ASP A C 1
ATOM 997 O O . ASP A 1 120 ? -4.022 21.099 -38.311 1.00 49.00 120 ASP A O 1
#

S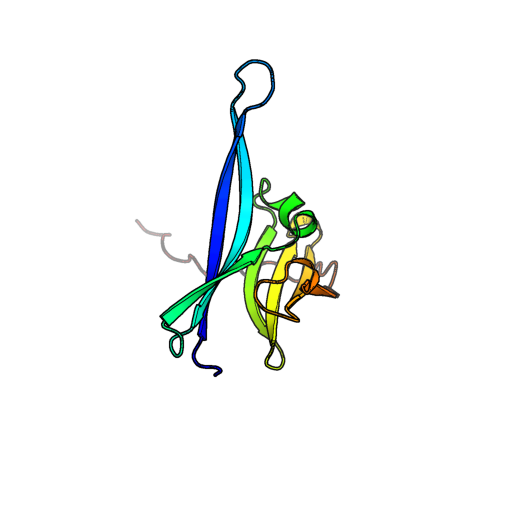equence (120 aa):
MDGVSHWWWWDIKETNTWCWNKTYTYNICLSSFDFSNESFITTPIPSYINDGAKDNLVKRHLMVLNGSIAFMLNHTKTSTFHILILGELDVKESWTKLFIVGPLHYLEYSKSLEAHSLWD

Solvent-accessible surface area (backbone atoms only — not comparable to full-atom values): 7387 Å² total; per-residue (Å²): 133,92,62,59,51,77,48,78,44,79,49,75,44,82,43,82,43,91,84,86,45,79,42,77,47,79,41,53,28,43,38,32,40,34,68,88,75,72,41,82,43,64,22,46,53,57,66,86,74,50,76,42,7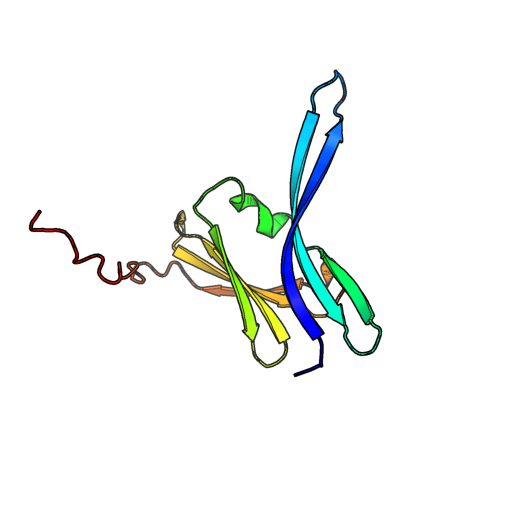1,90,42,100,42,51,51,78,43,84,46,77,52,97,90,30,53,24,44,39,38,37,32,61,88,62,36,29,36,40,37,30,36,51,72,46,86,58,41,42,82,35,57,42,78,76,47,78,50,63,66,47,86,80,72,68,77,77,78,78,74,87,85,81,76,85,87,128

Radius of gyration: 18.0 Å; Cα contacts (8 Å, |Δi|>4): 206; chains: 1; bounding box: 41×38×54 Å